Protein AF-A0A925ZPW6-F1 (afdb_monomer_lite)

Radius of gyration: 19.4 Å; chains: 1; bounding box: 54×29×54 Å

Sequence (107 aa):
VAAFGFAVAVIALVRPLAFRFVFRKAIPNGVARLFMGWFGPRGLSSLLLALLAVQAAIPQAEYLLAIIGVVVLVSVVAHGITATPVSTWYGNVAEQPKRDRVLVSQE

Foldseek 3Di:
DVVVVVVLCCVLVVQLVVQCVPCVPVDVDNLVSSLVSLLDQDADVLLVVLVVCVVVVPPCSVVVNVVSNVSSVVSVVVSVVVVVVSVVVSVVVVCVVVVVVVVVVVD

pLDDT: mean 80.16, std 11.33, range [55.19, 97.62]

Structure (mmCIF, N/CA/C/O backbone):
data_AF-A0A925ZPW6-F1
#
_entry.id   AF-A0A925ZPW6-F1
#
loop_
_atom_site.group_PDB
_atom_site.id
_atom_site.type_symbol
_atom_site.label_atom_id
_atom_site.label_alt_id
_atom_site.label_comp_id
_atom_site.label_asym_id
_atom_site.label_entity_id
_atom_site.label_seq_id
_atom_site.pdbx_PDB_ins_code
_atom_site.Cartn_x
_atom_site.Cartn_y
_atom_site.Cartn_z
_atom_site.occupancy
_atom_site.B_iso_or_equiv
_atom_site.auth_seq_id
_atom_site.auth_comp_id
_atom_site.auth_asym_id
_atom_site.auth_atom_id
_atom_site.pdbx_PDB_model_num
ATOM 1 N N . VAL A 1 1 ? -3.313 0.293 -19.734 1.00 55.19 1 VAL A N 1
ATOM 2 C CA . VAL A 1 1 ? -4.198 0.791 -18.647 1.00 55.19 1 VAL A CA 1
ATOM 3 C C . VAL A 1 1 ? -4.976 -0.342 -17.968 1.00 55.19 1 VAL A C 1
ATOM 5 O O . VAL A 1 1 ? -4.817 -0.513 -16.768 1.00 55.19 1 VAL A O 1
ATOM 8 N N . ALA A 1 2 ? -5.720 -1.182 -18.703 1.00 55.47 2 ALA A N 1
ATOM 9 C CA . ALA A 1 2 ? -6.491 -2.298 -18.122 1.00 55.47 2 ALA A CA 1
ATOM 10 C C . ALA A 1 2 ? -5.648 -3.328 -17.331 1.00 55.47 2 ALA A C 1
ATOM 12 O O . ALA A 1 2 ? -6.024 -3.714 -16.228 1.00 55.47 2 ALA A O 1
ATOM 13 N N . ALA A 1 3 ? -4.468 -3.708 -17.838 1.00 55.88 3 ALA A N 1
ATOM 14 C CA . ALA A 1 3 ? -3.566 -4.646 -17.155 1.00 55.88 3 ALA A CA 1
ATOM 15 C C . ALA A 1 3 ? -3.014 -4.106 -15.820 1.00 55.88 3 ALA A C 1
ATOM 17 O O . ALA A 1 3 ? -2.856 -4.861 -14.864 1.00 55.88 3 ALA A O 1
ATOM 18 N N . PHE A 1 4 ? -2.781 -2.792 -15.728 1.00 60.66 4 PHE A N 1
ATOM 19 C CA . PHE A 1 4 ? -2.359 -2.133 -14.488 1.00 60.66 4 PHE A CA 1
ATOM 20 C C . PHE A 1 4 ? -3.479 -2.144 -13.444 1.00 60.66 4 PHE A C 1
ATOM 22 O O . PHE A 1 4 ? -3.234 -2.485 -12.291 1.00 60.66 4 PHE A O 1
ATOM 29 N N . GLY A 1 5 ? -4.715 -1.843 -13.856 1.00 67.56 5 GLY A N 1
ATOM 30 C CA . GLY A 1 5 ? -5.884 -1.930 -12.977 1.00 67.56 5 GLY A CA 1
ATOM 31 C C . GLY A 1 5 ? -6.108 -3.348 -12.450 1.00 67.56 5 GLY A C 1
ATOM 32 O O . GLY A 1 5 ? -6.335 -3.531 -11.257 1.00 67.56 5 GLY A O 1
ATOM 33 N N . PHE A 1 6 ? -5.953 -4.359 -13.311 1.00 64.62 6 PHE A N 1
ATOM 34 C CA . PHE A 1 6 ? -6.040 -5.764 -12.917 1.00 64.62 6 PHE A CA 1
ATOM 35 C C . PHE A 1 6 ? -4.931 -6.168 -11.937 1.00 64.62 6 PHE A C 1
ATOM 37 O O . PHE A 1 6 ? -5.222 -6.775 -10.912 1.00 64.62 6 PHE A O 1
ATOM 44 N N . ALA A 1 7 ? -3.675 -5.789 -12.193 1.00 59.94 7 ALA A N 1
ATOM 45 C CA . ALA A 1 7 ? -2.559 -6.092 -11.297 1.00 59.94 7 ALA A CA 1
ATOM 46 C C . ALA A 1 7 ? -2.738 -5.445 -9.913 1.00 59.94 7 ALA A C 1
ATOM 48 O O . ALA A 1 7 ? -2.555 -6.110 -8.894 1.00 59.94 7 ALA A O 1
ATOM 49 N N . VAL A 1 8 ? -3.162 -4.178 -9.864 1.00 66.38 8 VAL A N 1
ATOM 50 C CA . VAL A 1 8 ? -3.469 -3.475 -8.608 1.00 66.38 8 VAL A CA 1
ATOM 51 C C . VAL A 1 8 ? -4.621 -4.160 -7.874 1.00 66.38 8 VAL A C 1
ATOM 53 O O . VAL A 1 8 ? -4.506 -4.426 -6.678 1.00 66.38 8 VAL A O 1
ATOM 56 N N . ALA A 1 9 ? -5.694 -4.514 -8.585 1.00 65.25 9 ALA A N 1
ATOM 57 C CA . ALA A 1 9 ? -6.841 -5.206 -8.007 1.00 65.25 9 ALA A CA 1
ATOM 58 C C . ALA A 1 9 ? -6.458 -6.584 -7.451 1.00 65.25 9 ALA A C 1
ATOM 60 O O . ALA A 1 9 ? -6.797 -6.896 -6.314 1.00 65.25 9 ALA A O 1
ATOM 61 N N . VAL A 1 10 ? -5.700 -7.389 -8.198 1.00 62.69 10 VAL A N 1
ATOM 62 C CA . VAL A 1 10 ? -5.218 -8.704 -7.751 1.00 62.69 10 VAL A CA 1
ATOM 63 C C . VAL A 1 10 ? -4.317 -8.552 -6.528 1.00 62.69 10 VAL A C 1
ATOM 65 O O . VAL A 1 10 ? -4.524 -9.233 -5.529 1.00 62.69 10 VAL A O 1
ATOM 68 N N . ILE A 1 11 ? -3.360 -7.625 -6.533 1.00 62.34 11 ILE A N 1
ATOM 69 C CA . ILE A 1 11 ? -2.441 -7.434 -5.400 1.00 62.34 11 ILE A CA 1
ATOM 70 C C . ILE A 1 11 ? -3.187 -6.955 -4.145 1.00 62.34 11 ILE A C 1
ATOM 72 O O . ILE A 1 11 ? -2.882 -7.433 -3.046 1.00 62.34 11 ILE A O 1
ATOM 76 N N . ALA A 1 12 ? -4.172 -6.066 -4.310 1.00 64.50 12 ALA A N 1
ATOM 77 C CA . ALA A 1 12 ? -5.005 -5.548 -3.229 1.00 64.50 12 ALA A CA 1
ATOM 78 C C . ALA A 1 12 ? -6.019 -6.581 -2.705 1.00 64.50 12 ALA A C 1
ATOM 80 O O . ALA A 1 12 ? -6.293 -6.601 -1.508 1.00 64.50 12 ALA A O 1
ATOM 81 N N . LEU A 1 13 ? -6.547 -7.467 -3.559 1.00 64.94 13 LEU A N 1
ATOM 82 C CA . LEU A 1 13 ? -7.570 -8.456 -3.190 1.00 64.94 13 LEU A CA 1
ATOM 83 C C . LEU A 1 13 ? -6.988 -9.784 -2.701 1.00 64.94 13 LEU A C 1
ATOM 85 O O . LEU A 1 13 ? -7.566 -10.409 -1.810 1.00 64.94 13 LEU A O 1
ATOM 89 N N . VAL A 1 14 ? -5.836 -10.215 -3.223 1.00 67.56 14 VAL A N 1
ATOM 90 C CA . VAL A 1 14 ? -5.229 -11.513 -2.882 1.00 67.56 14 VAL A CA 1
ATOM 91 C C . VAL A 1 14 ? -4.917 -11.605 -1.393 1.00 67.56 14 VAL A C 1
ATOM 93 O O . VAL A 1 14 ? -5.162 -12.643 -0.788 1.00 67.56 14 VAL A O 1
ATOM 96 N N . ARG A 1 15 ? -4.408 -10.535 -0.768 1.00 67.94 15 ARG A N 1
ATOM 97 C CA . ARG A 1 15 ? -4.024 -10.567 0.652 1.00 67.94 15 ARG A CA 1
ATOM 98 C C . ARG A 1 15 ? -5.226 -10.672 1.605 1.00 67.94 15 ARG A C 1
ATOM 100 O O . ARG A 1 15 ? -5.203 -11.590 2.423 1.00 67.94 15 ARG A O 1
ATOM 107 N N . PRO A 1 16 ? -6.276 -9.829 1.527 1.00 64.19 16 PRO A N 1
ATOM 108 C CA . PRO A 1 16 ? -7.450 -9.980 2.386 1.00 64.19 16 PRO A CA 1
ATOM 109 C C . PRO A 1 16 ? -8.197 -11.297 2.132 1.00 64.19 16 PRO A C 1
ATOM 111 O O . PRO A 1 16 ? -8.703 -11.886 3.088 1.00 64.19 16 PRO A O 1
ATOM 114 N N . LEU A 1 17 ? -8.217 -11.820 0.897 1.00 69.31 17 LEU A N 1
ATOM 115 C CA . LEU A 1 17 ? -8.760 -13.158 0.630 1.00 69.31 17 LEU A CA 1
ATOM 116 C C . LEU A 1 17 ? -7.904 -14.260 1.265 1.00 69.31 17 LEU A C 1
ATOM 118 O O . LEU A 1 17 ? -8.436 -15.090 2.001 1.00 69.31 17 LEU A O 1
ATOM 122 N N . ALA A 1 18 ? -6.588 -14.254 1.038 1.00 72.81 18 ALA A N 1
ATOM 123 C CA . ALA A 1 18 ? -5.676 -15.248 1.599 1.00 72.81 18 ALA A CA 1
ATOM 124 C C . ALA A 1 18 ? -5.723 -15.246 3.134 1.00 72.81 18 ALA A C 1
ATOM 126 O O . ALA A 1 18 ? -5.843 -16.305 3.744 1.00 72.81 18 ALA A O 1
ATOM 127 N N . PHE A 1 19 ? -5.742 -14.069 3.770 1.00 70.06 19 PHE A N 1
ATOM 128 C CA . PHE A 1 19 ? -5.893 -13.954 5.223 1.00 70.06 19 PHE A CA 1
ATOM 129 C C . PHE A 1 19 ? -7.241 -14.501 5.715 1.00 70.06 19 PHE A C 1
ATOM 131 O O . PHE A 1 19 ? -7.276 -15.209 6.724 1.00 70.06 19 PHE A O 1
ATOM 138 N N . ARG A 1 20 ? -8.349 -14.236 5.002 1.00 67.19 20 ARG A N 1
ATOM 139 C CA . ARG A 1 20 ? -9.673 -14.789 5.352 1.00 67.19 20 ARG A CA 1
ATOM 140 C C . ARG A 1 20 ? -9.705 -16.312 5.290 1.00 67.19 20 ARG A C 1
ATOM 142 O O . ARG A 1 20 ? -10.396 -16.915 6.109 1.00 67.19 20 ARG A O 1
ATOM 149 N N . PHE A 1 21 ? -8.992 -16.925 4.348 1.00 76.00 21 PHE A N 1
ATOM 150 C CA . PHE A 1 21 ? -8.936 -18.381 4.212 1.00 76.00 21 PHE A CA 1
ATOM 151 C C . PHE A 1 21 ? -7.960 -19.036 5.195 1.00 76.00 21 PHE A C 1
ATOM 153 O O . PHE A 1 21 ? -8.327 -20.017 5.836 1.00 76.00 21 PHE A O 1
ATOM 160 N N . VAL A 1 22 ? -6.759 -18.480 5.375 1.00 79.00 22 VAL A N 1
ATOM 161 C CA . VAL A 1 22 ? -5.718 -19.066 6.238 1.00 79.00 22 VAL A CA 1
ATOM 162 C C . VAL A 1 22 ? -6.074 -18.932 7.718 1.00 79.00 22 VAL A C 1
ATOM 164 O O . VAL A 1 22 ? -6.050 -19.913 8.458 1.00 79.00 22 VAL A O 1
ATOM 167 N N . PHE A 1 23 ? -6.500 -17.748 8.165 1.00 75.56 23 PHE A N 1
ATOM 168 C CA . PHE A 1 23 ? -6.807 -17.508 9.583 1.00 75.56 23 PHE A CA 1
ATOM 169 C C . PHE A 1 23 ? -8.231 -17.912 9.966 1.00 75.56 23 PHE A C 1
ATOM 171 O O . PHE A 1 23 ? -8.739 -17.543 11.029 1.00 75.56 23 PHE A O 1
ATOM 178 N N . ARG A 1 24 ? -8.901 -18.694 9.110 1.00 76.56 24 ARG A N 1
ATOM 179 C CA . ARG A 1 24 ? -10.325 -18.981 9.256 1.00 76.56 24 ARG A CA 1
ATOM 180 C C . ARG A 1 24 ? -10.652 -19.773 10.531 1.00 76.56 24 ARG A C 1
ATOM 182 O O . ARG A 1 24 ? -11.694 -19.548 11.141 1.00 76.56 24 ARG A O 1
ATOM 189 N N . LYS A 1 25 ? -9.729 -20.643 10.956 1.00 76.25 25 LYS A N 1
ATOM 190 C CA . LYS A 1 25 ? -9.800 -21.400 12.217 1.00 76.25 25 LYS A CA 1
ATOM 191 C C . LYS A 1 25 ? -9.224 -20.654 13.424 1.00 76.25 25 LYS A C 1
ATOM 193 O O . LYS A 1 25 ? -9.734 -20.822 14.521 1.00 76.25 25 LYS A O 1
ATOM 198 N N . ALA A 1 26 ? -8.180 -19.849 13.229 1.00 77.50 26 ALA A N 1
ATOM 199 C CA . ALA A 1 26 ? -7.454 -19.215 14.331 1.00 77.50 26 ALA A CA 1
ATOM 200 C C . ALA A 1 26 ? -8.180 -17.992 14.915 1.00 77.50 26 ALA A C 1
ATOM 202 O O . ALA A 1 26 ? -8.041 -17.700 16.096 1.00 77.50 26 ALA A O 1
ATOM 203 N N . ILE A 1 27 ? -8.946 -17.264 14.094 1.00 75.50 27 ILE A N 1
ATOM 204 C CA . ILE A 1 27 ? -9.558 -15.989 14.494 1.00 75.50 27 ILE A CA 1
ATOM 205 C C . ILE A 1 27 ? -11.039 -16.019 14.111 1.00 75.50 27 ILE A C 1
ATOM 207 O O . ILE A 1 27 ? -11.356 -15.710 12.965 1.00 75.50 27 ILE A O 1
ATOM 211 N N . PRO A 1 28 ? -11.963 -16.397 15.015 1.00 72.31 28 PRO A N 1
ATOM 212 C CA . PRO A 1 28 ? -13.381 -16.583 14.687 1.00 72.31 28 PRO A CA 1
ATOM 213 C C . PRO A 1 28 ? -14.062 -15.301 14.194 1.00 72.31 28 PRO A C 1
ATOM 215 O O . PRO A 1 28 ? -14.912 -15.348 13.301 1.00 72.31 28 PRO A O 1
ATOM 218 N N . ASN A 1 29 ? -13.644 -14.147 14.725 1.00 81.31 29 ASN A N 1
ATOM 219 C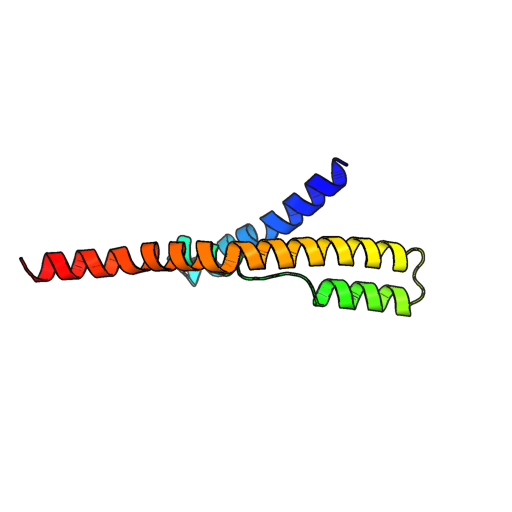 CA . ASN A 1 29 ? -14.192 -12.845 14.369 1.00 81.31 29 ASN A CA 1
ATOM 220 C C . ASN A 1 29 ? -13.768 -12.440 12.940 1.00 81.31 29 ASN A C 1
ATOM 222 O O . ASN A 1 29 ? -12.603 -12.147 12.659 1.00 81.31 29 ASN A O 1
ATOM 226 N N . GLY A 1 30 ? -14.739 -12.420 12.021 1.00 79.00 30 GLY A N 1
ATOM 227 C CA . GLY A 1 30 ? -14.536 -12.028 10.625 1.00 79.00 30 GLY A CA 1
ATOM 228 C C . GLY A 1 30 ? -14.053 -10.588 10.445 1.00 79.00 30 GLY A C 1
ATOM 229 O O . GLY A 1 30 ? -13.237 -10.345 9.557 1.00 79.00 30 GLY A O 1
ATOM 230 N N . VAL A 1 31 ? -14.497 -9.671 11.306 1.00 81.50 31 VAL A N 1
ATOM 231 C CA . VAL A 1 31 ? -14.098 -8.259 11.281 1.00 81.50 31 VAL A CA 1
ATOM 232 C C . VAL A 1 31 ? -12.639 -8.118 11.713 1.00 81.50 31 VAL A C 1
ATOM 234 O O . VAL A 1 31 ? -11.857 -7.484 11.010 1.00 81.50 31 VAL A O 1
ATOM 237 N N . ALA A 1 32 ? -12.236 -8.800 12.789 1.00 82.06 32 ALA A N 1
ATOM 238 C CA . ALA A 1 32 ? -10.845 -8.820 13.251 1.00 82.06 32 ALA A CA 1
ATOM 239 C C . ALA A 1 32 ? -9.890 -9.384 12.188 1.00 82.06 32 ALA A C 1
ATOM 241 O O . ALA A 1 32 ? -8.825 -8.819 11.938 1.00 82.06 32 ALA A O 1
ATOM 242 N N . ARG A 1 33 ? -10.284 -10.467 11.501 1.00 83.81 33 ARG A N 1
ATOM 243 C CA . ARG A 1 33 ? -9.506 -11.007 10.370 1.00 83.81 33 ARG A CA 1
ATOM 244 C C . ARG A 1 33 ? -9.342 -10.007 9.236 1.00 83.81 33 ARG A C 1
ATOM 246 O O . ARG A 1 33 ? -8.258 -9.920 8.668 1.00 83.81 33 ARG A O 1
ATOM 253 N N . LEU A 1 34 ? -10.411 -9.299 8.875 1.00 78.94 34 LEU A N 1
ATOM 254 C CA . LEU A 1 34 ? -10.368 -8.325 7.789 1.00 78.94 34 LEU A CA 1
ATOM 255 C C . LEU A 1 34 ? -9.487 -7.129 8.165 1.00 78.94 34 LEU A C 1
ATOM 257 O O . LEU A 1 34 ? -8.659 -6.717 7.359 1.00 78.94 34 LEU A O 1
ATOM 261 N N . PHE A 1 35 ? -9.606 -6.652 9.405 1.00 81.69 35 PHE A N 1
ATOM 262 C CA . PHE A 1 35 ? -8.767 -5.599 9.968 1.00 81.69 35 PHE A CA 1
ATOM 263 C C . PHE A 1 35 ? -7.276 -5.977 9.929 1.00 81.69 35 PHE A C 1
ATOM 265 O O . PHE A 1 35 ? -6.466 -5.255 9.353 1.00 81.69 35 PHE A O 1
ATOM 272 N N . MET A 1 36 ? -6.908 -7.162 10.425 1.00 80.56 36 MET A N 1
ATOM 273 C CA . MET A 1 36 ? -5.524 -7.656 10.353 1.00 80.56 36 MET A CA 1
ATOM 274 C C . MET A 1 36 ? -5.027 -7.863 8.914 1.00 80.56 36 MET A C 1
ATOM 276 O O . MET A 1 36 ? -3.858 -7.616 8.615 1.00 80.56 36 MET A O 1
ATOM 280 N N . GLY A 1 37 ? -5.902 -8.307 8.007 1.00 78.06 37 GLY A N 1
ATOM 281 C CA . GLY A 1 37 ? -5.577 -8.450 6.587 1.00 78.06 37 GLY A CA 1
ATOM 282 C C . GLY A 1 37 ? -5.280 -7.110 5.904 1.00 78.06 37 GLY A C 1
ATOM 283 O O . GLY A 1 37 ? -4.393 -7.063 5.046 1.00 78.06 37 GLY A O 1
ATOM 284 N N . TRP A 1 38 ? -5.987 -6.052 6.320 1.00 79.06 38 TRP A N 1
ATOM 285 C CA . TRP A 1 38 ? -5.846 -4.674 5.842 1.00 79.06 38 TRP A CA 1
ATOM 286 C C . TRP A 1 38 ? -4.560 -4.002 6.342 1.00 79.06 38 TRP A C 1
ATOM 288 O O . TRP A 1 38 ? -3.877 -3.358 5.564 1.00 79.06 38 TRP A O 1
ATOM 298 N N . PHE A 1 39 ? -4.142 -4.207 7.596 1.00 75.38 39 PHE A N 1
ATOM 299 C CA . PHE A 1 39 ? -2.964 -3.537 8.185 1.00 75.38 39 PHE A CA 1
ATOM 300 C C . PHE A 1 39 ? -1.594 -4.160 7.841 1.00 75.38 39 PHE A C 1
ATOM 302 O O . PHE A 1 39 ? -0.686 -4.213 8.667 1.00 75.38 39 PHE A O 1
ATOM 309 N N . GLY A 1 40 ? -1.395 -4.622 6.605 1.00 68.56 40 GLY A N 1
ATOM 310 C CA . GLY A 1 40 ? -0.102 -5.144 6.147 1.00 68.56 40 GLY A CA 1
ATOM 311 C C . GLY A 1 40 ? 0.423 -4.406 4.926 1.00 68.56 40 GLY A C 1
ATOM 312 O O . GLY A 1 40 ? 0.300 -4.950 3.823 1.00 68.56 40 GLY A O 1
ATOM 313 N N . PRO A 1 41 ? 1.014 -3.210 5.099 1.00 62.94 41 PRO A N 1
ATOM 314 C CA . PRO A 1 41 ? 1.545 -2.447 3.984 1.00 62.94 41 PRO A CA 1
ATOM 315 C C . PRO A 1 41 ? 2.633 -3.263 3.282 1.00 62.94 41 PRO A C 1
ATOM 317 O O . PRO A 1 41 ? 3.633 -3.668 3.879 1.00 62.94 41 PRO A O 1
ATOM 320 N N . ARG A 1 42 ? 2.433 -3.535 1.991 1.00 65.56 42 ARG A N 1
ATOM 321 C CA . ARG A 1 42 ? 3.508 -4.046 1.139 1.00 65.56 42 ARG A CA 1
ATOM 322 C C . ARG A 1 42 ? 4.445 -2.898 0.805 1.00 65.56 42 ARG A C 1
ATOM 324 O O . ARG A 1 42 ? 3.997 -1.778 0.580 1.00 65.56 42 ARG A O 1
ATOM 331 N N . GLY A 1 43 ? 5.735 -3.193 0.715 1.00 70.50 43 GLY A N 1
ATOM 332 C CA . GLY A 1 43 ? 6.655 -2.204 0.177 1.00 70.50 43 GLY A CA 1
ATOM 333 C C . GLY A 1 43 ? 8.086 -2.666 0.112 1.00 70.50 43 GLY A C 1
ATOM 334 O O . GLY A 1 43 ? 8.660 -2.807 -0.963 1.00 70.50 43 GLY A O 1
ATOM 335 N N . LEU A 1 44 ? 8.642 -2.952 1.283 1.00 82.69 44 LEU A N 1
ATOM 336 C CA . LEU A 1 44 ? 10.087 -3.050 1.415 1.00 82.69 44 LEU A CA 1
ATOM 337 C C . LEU A 1 44 ? 10.651 -4.299 0.723 1.00 82.69 44 LEU A C 1
ATOM 339 O O . LEU A 1 44 ? 11.593 -4.192 -0.048 1.00 82.69 44 LEU A O 1
ATOM 343 N N . SER A 1 45 ? 10.022 -5.467 0.891 1.00 88.06 45 SER A N 1
ATOM 344 C CA . SER A 1 45 ? 10.484 -6.705 0.238 1.00 88.06 45 SER A CA 1
ATOM 345 C C . SER A 1 45 ? 10.461 -6.619 -1.293 1.00 88.06 45 SER A C 1
ATOM 347 O O . SER A 1 45 ? 11.418 -7.033 -1.940 1.00 88.06 45 SER A O 1
ATOM 349 N N . SER A 1 46 ? 9.411 -6.043 -1.883 1.00 86.81 46 SER A N 1
ATOM 350 C CA . SER A 1 46 ? 9.317 -5.899 -3.340 1.00 86.81 46 SER A CA 1
ATOM 351 C C . SER A 1 46 ? 10.352 -4.914 -3.886 1.00 86.81 46 SER A C 1
ATOM 353 O O . SER A 1 46 ? 10.941 -5.187 -4.926 1.00 86.81 46 SER A O 1
ATOM 355 N N . LEU A 1 47 ? 10.624 -3.819 -3.165 1.00 91.56 47 LEU A N 1
ATOM 356 C CA . LEU A 1 47 ? 11.707 -2.891 -3.503 1.00 91.56 47 LEU A CA 1
ATOM 357 C C . LEU A 1 47 ? 13.080 -3.558 -3.415 1.00 91.56 47 LEU A C 1
ATOM 359 O O . LEU A 1 47 ? 13.879 -3.401 -4.328 1.00 91.56 47 LEU A O 1
ATOM 363 N N . LEU A 1 48 ? 13.341 -4.337 -2.361 1.00 94.75 48 LEU A N 1
ATOM 364 C CA . LEU A 1 48 ? 14.607 -5.057 -2.206 1.00 94.75 48 LEU A CA 1
ATOM 365 C C . LEU A 1 48 ? 14.830 -6.082 -3.323 1.00 94.75 48 LEU A C 1
ATOM 367 O O . LEU A 1 48 ? 15.935 -6.179 -3.842 1.00 94.75 48 LEU A O 1
ATOM 371 N N . LEU A 1 49 ? 13.793 -6.822 -3.722 1.00 93.69 49 LEU A N 1
ATOM 372 C CA . LEU A 1 49 ? 13.886 -7.777 -4.831 1.00 93.69 49 LEU A CA 1
ATOM 373 C C . LEU A 1 49 ? 14.113 -7.073 -6.175 1.00 93.69 49 LEU A C 1
ATOM 375 O O . LEU A 1 49 ? 14.890 -7.550 -6.997 1.00 93.69 49 LEU A O 1
ATOM 379 N N . ALA A 1 50 ? 13.469 -5.926 -6.391 1.00 93.31 50 ALA A N 1
ATOM 380 C CA . ALA A 1 50 ? 13.690 -5.112 -7.581 1.00 93.31 50 ALA A CA 1
ATOM 381 C C . ALA A 1 50 ? 15.109 -4.530 -7.619 1.00 93.31 50 ALA A C 1
ATOM 383 O O . ALA A 1 50 ? 15.772 -4.590 -8.650 1.00 93.31 50 ALA A O 1
ATOM 384 N N . LEU A 1 51 ? 15.601 -4.039 -6.478 1.00 96.31 51 LEU A N 1
ATOM 385 C CA . LEU A 1 51 ? 16.984 -3.594 -6.315 1.00 96.31 51 LEU A CA 1
ATOM 386 C C . LEU A 1 51 ? 17.966 -4.736 -6.577 1.00 96.31 51 LEU A C 1
ATOM 388 O O . LEU A 1 51 ? 18.951 -4.534 -7.275 1.00 96.31 51 LEU A O 1
ATOM 392 N N . LEU A 1 52 ? 17.684 -5.947 -6.092 1.00 97.44 52 LEU A N 1
ATOM 393 C CA . LEU A 1 52 ? 18.507 -7.122 -6.377 1.00 97.44 52 LEU A CA 1
ATOM 394 C C . LEU A 1 52 ? 18.577 -7.420 -7.885 1.00 97.44 52 LEU A C 1
ATOM 396 O O . LEU A 1 52 ? 19.646 -7.750 -8.389 1.00 97.44 52 LEU A O 1
ATOM 400 N N . ALA A 1 53 ? 17.471 -7.259 -8.618 1.00 96.62 53 ALA A N 1
ATOM 401 C CA . ALA A 1 53 ? 17.454 -7.423 -10.073 1.00 96.62 53 ALA A CA 1
ATOM 402 C C . ALA A 1 53 ? 18.276 -6.343 -10.801 1.00 96.62 53 ALA A C 1
ATOM 404 O O . ALA A 1 53 ? 18.967 -6.658 -11.769 1.00 96.62 53 ALA A O 1
ATOM 405 N N . VAL A 1 54 ? 18.243 -5.094 -10.317 1.00 97.31 54 VAL A N 1
ATOM 406 C CA . VAL A 1 54 ? 19.107 -4.010 -10.821 1.00 97.31 54 VAL A CA 1
ATOM 407 C C . VAL A 1 54 ? 20.578 -4.346 -10.577 1.00 97.31 54 VAL A C 1
ATOM 409 O O . VAL A 1 54 ? 21.382 -4.277 -11.502 1.00 97.31 54 VAL A O 1
ATOM 412 N N . GLN A 1 55 ? 20.919 -4.801 -9.369 1.00 97.62 55 GLN A N 1
ATOM 413 C CA . GLN A 1 55 ? 22.281 -5.215 -9.010 1.00 97.62 55 GLN A CA 1
ATOM 414 C C . GLN A 1 55 ? 22.783 -6.397 -9.854 1.00 97.62 55 GLN A C 1
ATOM 416 O O . GLN A 1 55 ? 23.976 -6.497 -10.124 1.00 97.62 55 GLN A O 1
ATOM 421 N N . ALA A 1 56 ? 21.885 -7.281 -10.292 1.00 97.56 56 ALA A N 1
ATOM 422 C CA . ALA A 1 56 ? 22.192 -8.397 -11.183 1.00 97.56 56 ALA A CA 1
ATOM 423 C C . ALA A 1 56 ? 22.255 -8.004 -12.675 1.00 97.56 56 ALA A C 1
ATOM 425 O O . ALA A 1 56 ? 22.362 -8.887 -13.525 1.00 97.56 56 ALA A O 1
ATOM 426 N N . ALA A 1 57 ? 22.172 -6.707 -13.002 1.00 96.38 57 ALA A N 1
ATOM 427 C CA . ALA A 1 57 ? 22.186 -6.172 -14.366 1.00 96.38 57 ALA A CA 1
ATOM 428 C C . ALA A 1 57 ? 21.135 -6.815 -15.292 1.00 96.38 57 ALA A C 1
ATOM 430 O O . ALA A 1 57 ? 21.350 -6.975 -16.497 1.00 96.38 57 ALA A O 1
ATOM 431 N N . ILE A 1 58 ? 19.979 -7.189 -14.731 1.00 96.94 58 ILE A N 1
ATOM 432 C CA . ILE A 1 58 ? 18.878 -7.747 -15.513 1.00 96.94 58 ILE A CA 1
ATOM 433 C C . ILE A 1 58 ? 18.350 -6.657 -16.462 1.00 96.94 58 ILE A C 1
ATOM 435 O O . ILE A 1 58 ? 18.090 -5.531 -16.018 1.00 96.94 58 ILE A O 1
ATOM 439 N N . PRO A 1 59 ? 18.145 -6.966 -17.756 1.00 96.44 59 PRO A N 1
ATOM 440 C CA . PRO A 1 59 ? 17.555 -6.023 -18.695 1.00 96.44 59 PRO A CA 1
ATOM 441 C C . PRO A 1 59 ? 16.247 -5.422 -18.155 1.00 96.44 59 PRO A C 1
ATOM 443 O O . PRO A 1 59 ? 15.397 -6.126 -17.615 1.00 96.44 59 PRO A O 1
ATOM 446 N N . GLN A 1 60 ? 16.095 -4.100 -18.287 1.00 94.88 60 GLN A N 1
ATOM 447 C CA . GLN A 1 60 ? 14.909 -3.339 -17.861 1.00 94.88 60 GLN A CA 1
ATOM 448 C C . GLN A 1 60 ? 14.601 -3.356 -16.345 1.00 94.88 60 GLN A C 1
ATOM 450 O O . GLN A 1 60 ? 13.534 -2.891 -15.934 1.00 94.88 60 GLN A O 1
ATOM 455 N N . ALA A 1 61 ? 15.521 -3.811 -15.487 1.00 95.31 61 ALA A N 1
ATOM 456 C CA . ALA A 1 61 ? 15.296 -3.848 -14.040 1.00 95.31 61 ALA A CA 1
ATOM 457 C C . ALA A 1 61 ? 15.074 -2.463 -13.407 1.00 95.31 61 ALA A C 1
ATOM 459 O O . ALA A 1 61 ? 14.279 -2.341 -12.479 1.00 95.31 61 ALA A O 1
ATOM 460 N N . GLU A 1 62 ? 15.705 -1.406 -13.926 1.00 94.75 62 GLU A N 1
ATOM 461 C CA . GLU A 1 62 ? 15.483 -0.032 -13.445 1.00 94.75 62 GLU A CA 1
ATOM 462 C C . GLU A 1 62 ? 14.051 0.448 -13.712 1.00 94.75 62 GLU A C 1
ATOM 464 O O . GLU A 1 62 ? 13.421 1.070 -12.857 1.00 94.75 62 GLU A O 1
ATOM 469 N N . TYR A 1 63 ? 13.498 0.096 -14.876 1.00 92.69 63 TYR A N 1
ATOM 470 C CA . TYR A 1 63 ? 12.109 0.397 -15.217 1.00 92.69 63 TYR A CA 1
ATOM 471 C C . TYR A 1 63 ? 11.138 -0.361 -14.302 1.00 92.69 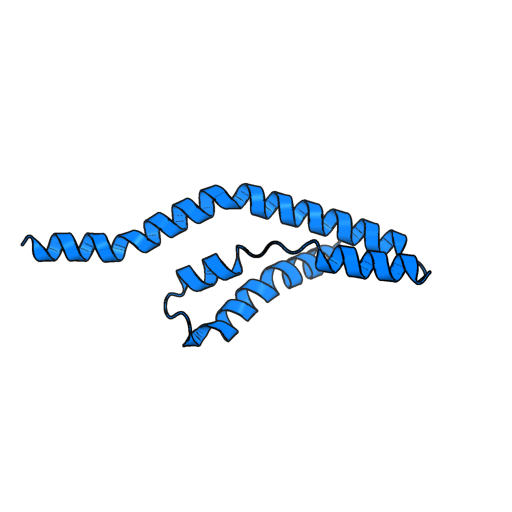63 TYR A C 1
ATOM 473 O O . TYR A 1 63 ? 10.164 0.207 -13.804 1.00 92.69 63 TYR A O 1
ATOM 481 N N . LEU A 1 64 ? 11.440 -1.632 -14.014 1.00 90.31 64 LEU A N 1
ATOM 482 C CA . LEU A 1 64 ? 10.684 -2.430 -13.053 1.00 90.31 64 LEU A CA 1
ATOM 483 C C . LEU A 1 64 ? 10.748 -1.825 -11.640 1.00 90.31 64 LEU A C 1
ATOM 485 O O . LEU A 1 64 ? 9.716 -1.711 -10.978 1.00 90.31 64 LEU A O 1
ATOM 489 N N . LEU A 1 65 ? 11.930 -1.391 -11.196 1.00 93.44 65 LEU A N 1
ATOM 490 C CA . LEU A 1 65 ? 12.126 -0.725 -9.909 1.00 93.44 65 LEU A CA 1
ATOM 491 C C . LEU A 1 65 ? 11.317 0.574 -9.816 1.00 93.44 65 LEU A C 1
ATOM 493 O O . LEU A 1 65 ? 10.678 0.805 -8.792 1.00 93.44 65 LEU A O 1
ATOM 497 N N . ALA A 1 66 ? 11.277 1.385 -10.877 1.00 92.06 66 ALA A N 1
ATOM 498 C CA . ALA A 1 66 ? 10.471 2.603 -10.920 1.00 92.06 66 ALA A CA 1
ATOM 499 C C . ALA A 1 66 ? 8.967 2.308 -10.767 1.00 92.06 66 ALA A C 1
ATOM 501 O O . ALA A 1 66 ? 8.288 2.945 -9.958 1.00 92.06 66 ALA A O 1
ATOM 502 N N . ILE A 1 67 ? 8.449 1.298 -11.479 1.00 88.56 67 ILE A N 1
ATOM 503 C CA . ILE A 1 67 ? 7.047 0.865 -11.349 1.00 88.56 67 ILE A CA 1
ATOM 504 C C . ILE A 1 67 ? 6.759 0.402 -9.920 1.00 88.56 67 ILE A C 1
ATOM 506 O O . ILE A 1 67 ? 5.774 0.828 -9.313 1.00 88.56 67 ILE A O 1
ATOM 510 N N . ILE A 1 68 ? 7.619 -0.459 -9.372 1.00 88.69 68 ILE A N 1
ATOM 511 C CA . ILE A 1 68 ? 7.476 -0.976 -8.009 1.00 88.69 68 ILE A CA 1
ATOM 512 C C . ILE A 1 68 ? 7.521 0.181 -7.008 1.00 88.69 68 ILE A C 1
ATOM 514 O O . ILE A 1 68 ? 6.674 0.232 -6.122 1.00 88.69 68 ILE A O 1
ATOM 518 N N . GLY A 1 69 ? 8.419 1.151 -7.185 1.00 89.62 69 GLY A N 1
ATOM 519 C CA . GLY A 1 69 ? 8.495 2.367 -6.376 1.00 89.62 69 GLY A CA 1
ATOM 520 C C . GLY A 1 69 ? 7.175 3.128 -6.317 1.00 89.62 69 GLY A C 1
ATOM 521 O O . GLY A 1 69 ? 6.677 3.402 -5.225 1.00 89.62 69 GLY A O 1
ATOM 522 N N . VAL A 1 70 ? 6.558 3.399 -7.470 1.00 87.50 70 VAL A N 1
ATOM 523 C CA . VAL A 1 70 ? 5.257 4.086 -7.538 1.00 87.50 70 VAL A CA 1
ATOM 524 C C . VAL A 1 70 ? 4.157 3.267 -6.858 1.00 87.50 70 VAL A C 1
ATOM 526 O O . VAL A 1 70 ? 3.396 3.806 -6.055 1.00 87.50 70 VAL A O 1
ATOM 529 N N . VAL A 1 71 ? 4.084 1.960 -7.129 1.00 83.81 71 VAL A N 1
ATOM 530 C CA . VAL A 1 71 ? 3.083 1.069 -6.516 1.00 83.81 71 VAL A CA 1
ATOM 531 C C . VAL A 1 71 ? 3.221 1.047 -4.994 1.00 83.81 71 VAL A C 1
ATOM 533 O O . VAL A 1 71 ? 2.222 1.128 -4.275 1.00 83.81 71 VAL A O 1
ATOM 536 N N . VAL A 1 72 ? 4.453 0.961 -4.493 1.00 85.75 72 VAL A N 1
ATOM 537 C CA . VAL A 1 72 ? 4.740 0.952 -3.057 1.00 85.75 72 VAL A CA 1
ATOM 538 C C . VAL A 1 72 ? 4.391 2.292 -2.421 1.00 85.75 72 VAL A C 1
ATOM 540 O O . VAL A 1 72 ? 3.729 2.300 -1.386 1.00 85.75 72 VAL A O 1
ATOM 543 N N . LEU A 1 73 ? 4.754 3.411 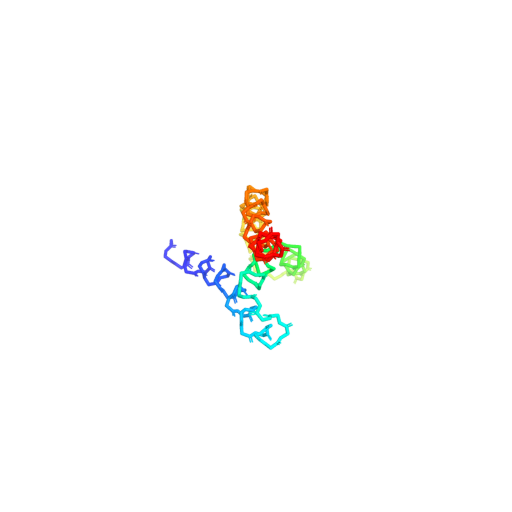-3.051 1.00 85.88 73 LEU A N 1
ATOM 544 C CA . LEU A 1 73 ? 4.417 4.745 -2.559 1.00 85.88 73 LEU A CA 1
ATOM 545 C C . LEU A 1 73 ? 2.899 4.925 -2.426 1.00 85.88 73 LEU A C 1
ATOM 547 O O . LEU A 1 73 ? 2.413 5.290 -1.356 1.00 85.88 73 LEU A O 1
ATOM 551 N N . VAL A 1 74 ? 2.141 4.595 -3.477 1.00 84.69 74 VAL A N 1
ATOM 552 C CA . VAL A 1 74 ? 0.671 4.664 -3.464 1.00 84.69 74 VAL A CA 1
ATOM 553 C C . VAL A 1 74 ? 0.088 3.759 -2.378 1.00 84.69 74 VAL A C 1
ATOM 555 O O . VAL A 1 74 ? -0.801 4.178 -1.639 1.00 84.69 74 VAL A O 1
ATOM 558 N N . SER A 1 75 ? 0.608 2.537 -2.232 1.00 81.19 75 SER A N 1
ATOM 559 C CA . SER A 1 75 ? 0.168 1.593 -1.200 1.00 81.19 75 SER A CA 1
ATOM 560 C C . SER A 1 75 ? 0.395 2.131 0.215 1.00 81.19 75 SER A C 1
ATOM 562 O O . SER A 1 75 ? -0.511 2.049 1.047 1.00 81.19 75 SER A O 1
ATOM 564 N N . VAL A 1 76 ? 1.580 2.683 0.496 1.00 84.81 76 VAL A N 1
ATOM 565 C CA . VAL A 1 76 ? 1.933 3.247 1.809 1.00 84.81 76 VAL A CA 1
ATOM 566 C C . VAL A 1 76 ? 1.057 4.452 2.130 1.00 84.81 76 VAL A C 1
ATOM 568 O O . VAL A 1 76 ? 0.506 4.515 3.226 1.00 84.81 76 VAL A O 1
ATOM 571 N N . VAL A 1 77 ? 0.864 5.365 1.175 1.00 87.94 77 VAL A N 1
ATOM 572 C CA . VAL A 1 77 ? -0.006 6.536 1.356 1.00 87.94 77 VAL A CA 1
ATOM 573 C C . VAL A 1 77 ? -1.452 6.109 1.612 1.00 87.94 77 VAL A C 1
ATOM 575 O O . VAL A 1 77 ? -2.061 6.572 2.574 1.00 87.94 77 VAL A O 1
ATOM 578 N N . ALA A 1 78 ? -1.996 5.180 0.820 1.00 84.94 78 ALA A N 1
ATOM 579 C CA . ALA A 1 78 ? -3.357 4.680 1.010 1.00 84.94 78 ALA A CA 1
ATOM 580 C C . ALA A 1 78 ? -3.547 3.992 2.377 1.00 84.94 78 ALA A C 1
ATOM 582 O O . ALA A 1 78 ? -4.549 4.226 3.056 1.00 84.94 78 ALA A O 1
ATOM 5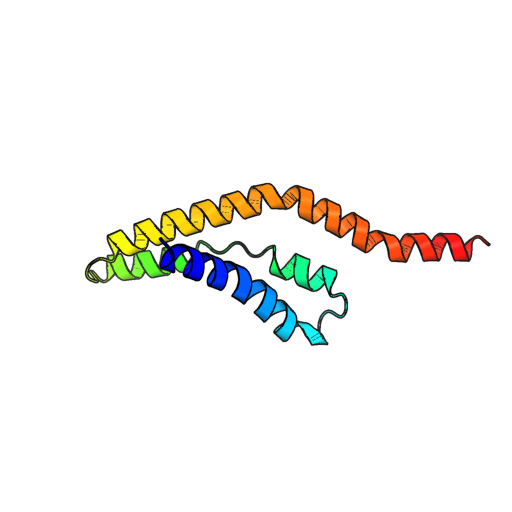83 N N . HIS A 1 79 ? -2.579 3.185 2.825 1.00 83.06 79 HIS A N 1
ATOM 584 C CA . HIS A 1 79 ? -2.621 2.580 4.162 1.00 83.06 79 HIS A CA 1
ATOM 585 C C . HIS A 1 79 ? -2.479 3.624 5.270 1.00 83.06 79 HIS A C 1
ATOM 587 O O . HIS A 1 79 ? -3.193 3.542 6.262 1.00 83.06 79 HIS A O 1
ATOM 593 N N . GLY A 1 80 ? -1.607 4.620 5.099 1.00 86.88 80 GLY A N 1
ATOM 594 C CA . GLY A 1 80 ? -1.429 5.706 6.062 1.00 86.88 80 GLY A CA 1
ATOM 595 C C . GLY A 1 80 ? -2.706 6.523 6.250 1.00 86.88 80 GLY A C 1
ATOM 596 O O . GLY A 1 80 ? -3.144 6.722 7.379 1.00 86.88 80 GLY A O 1
ATOM 597 N N . ILE A 1 81 ? -3.359 6.914 5.150 1.00 92.19 81 ILE A N 1
ATOM 598 C CA . ILE A 1 81 ? -4.637 7.644 5.184 1.00 92.19 81 ILE A CA 1
ATOM 599 C C . ILE A 1 81 ? -5.734 6.801 5.845 1.00 9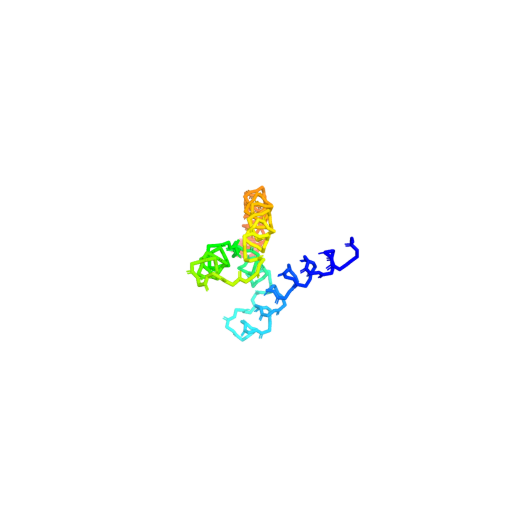2.19 81 ILE A C 1
ATOM 601 O O . ILE A 1 81 ? -6.538 7.320 6.617 1.00 92.19 81 ILE A O 1
ATOM 605 N N . THR A 1 82 ? -5.774 5.495 5.568 1.00 87.19 82 THR A N 1
ATOM 606 C CA . THR A 1 82 ? -6.804 4.606 6.127 1.00 87.19 82 THR A CA 1
ATOM 607 C C . THR A 1 82 ? -6.495 4.110 7.540 1.00 87.19 82 THR A C 1
ATOM 609 O O . THR A 1 82 ? -7.387 3.565 8.187 1.00 87.19 82 THR A O 1
ATOM 612 N N . ALA A 1 83 ? -5.291 4.347 8.068 1.00 87.00 83 ALA A N 1
ATOM 613 C CA . ALA A 1 83 ? -4.863 3.817 9.358 1.00 87.00 83 ALA A CA 1
ATOM 614 C C . ALA A 1 83 ? -5.755 4.289 10.517 1.00 87.00 83 ALA A C 1
ATOM 616 O O . ALA A 1 83 ? -6.342 3.474 11.229 1.00 87.00 83 ALA A O 1
ATOM 617 N N . THR A 1 84 ? -5.905 5.601 10.691 1.00 89.75 84 THR A N 1
ATOM 618 C CA . THR A 1 84 ? -6.731 6.175 11.763 1.00 89.75 84 THR A CA 1
ATOM 619 C C . THR A 1 84 ? -8.217 5.817 11.624 1.00 89.75 84 THR A C 1
ATOM 621 O O . THR A 1 84 ? -8.757 5.221 12.557 1.00 89.75 84 THR A O 1
ATOM 624 N N . PRO A 1 85 ? -8.900 6.089 10.489 1.00 91.56 85 PRO A N 1
ATOM 625 C CA . PRO A 1 85 ? -10.341 5.851 10.394 1.00 91.56 85 PRO A CA 1
ATOM 626 C C . PRO A 1 85 ? -10.713 4.367 10.514 1.00 91.56 85 PRO A C 1
ATOM 628 O O . PRO A 1 85 ? -11.699 4.038 11.173 1.00 91.56 85 PRO A O 1
ATOM 631 N N . VAL A 1 86 ? -9.921 3.455 9.935 1.00 88.50 86 VAL A N 1
ATOM 632 C CA . VAL A 1 86 ? -10.205 2.012 10.013 1.00 88.50 86 VAL A CA 1
AT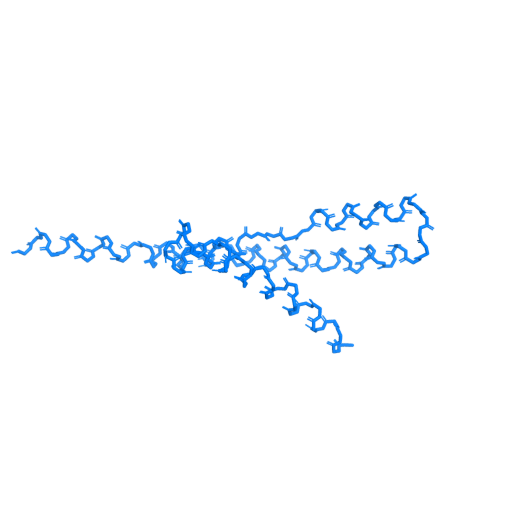OM 633 C C . VAL A 1 86 ? -9.950 1.477 11.425 1.00 88.50 86 VAL A C 1
ATOM 635 O O . VAL A 1 86 ? -10.704 0.621 11.888 1.00 88.50 86 VAL A O 1
ATOM 638 N N . SER A 1 87 ? -8.948 2.002 12.138 1.00 88.50 87 SER A N 1
ATOM 639 C CA . SER A 1 87 ? -8.688 1.640 13.541 1.00 88.50 87 SER A CA 1
ATOM 640 C C . SER A 1 87 ? -9.817 2.081 14.466 1.00 88.50 87 SER A C 1
ATOM 642 O O . SER A 1 87 ? -10.291 1.279 15.269 1.00 88.50 87 SER A O 1
ATOM 644 N N . THR A 1 88 ? -10.303 3.317 14.320 1.00 90.31 88 THR A N 1
ATOM 645 C CA . THR A 1 88 ? -11.440 3.820 15.106 1.00 90.31 88 THR A CA 1
ATOM 646 C C . THR A 1 88 ? -12.715 3.029 14.817 1.00 90.31 88 THR A C 1
ATOM 648 O O . THR A 1 88 ? -13.419 2.631 15.743 1.00 90.31 88 THR A O 1
ATOM 651 N N . TRP A 1 89 ? -12.997 2.740 13.543 1.00 89.69 89 TRP A N 1
ATOM 652 C CA . TRP A 1 89 ? -14.137 1.906 13.164 1.00 89.69 89 TRP A CA 1
ATOM 653 C C . TRP A 1 89 ? -14.056 0.503 13.781 1.00 89.69 89 TRP A C 1
ATOM 655 O O . TRP A 1 89 ? -15.034 0.029 14.359 1.00 89.69 89 TRP A O 1
ATOM 665 N N . TYR A 1 90 ? -12.889 -0.146 13.707 1.00 87.94 90 TYR A N 1
ATOM 666 C CA . TYR A 1 90 ? -12.690 -1.469 14.293 1.00 87.94 90 TYR A CA 1
ATOM 667 C C . TYR A 1 90 ? -12.861 -1.464 15.815 1.00 87.94 90 TYR A C 1
ATOM 669 O O . TYR A 1 90 ? -13.521 -2.358 16.342 1.00 87.94 90 TYR A O 1
ATOM 677 N N . GLY A 1 91 ? -12.324 -0.452 16.508 1.00 87.12 91 GLY A N 1
ATOM 678 C CA . GLY A 1 91 ? -12.504 -0.277 17.952 1.00 87.12 91 GLY A CA 1
ATOM 679 C C . GLY A 1 91 ? -13.981 -0.222 18.342 1.00 87.12 91 GLY A C 1
ATOM 680 O O . GLY A 1 91 ? -14.429 -1.017 19.164 1.00 87.12 91 GLY A O 1
ATOM 681 N N . ASN A 1 92 ? -14.766 0.610 17.654 1.00 88.12 92 ASN A N 1
ATOM 682 C CA . ASN A 1 92 ? -16.204 0.735 17.907 1.00 88.12 92 ASN A CA 1
ATOM 683 C C . ASN A 1 92 ? -16.956 -0.591 17.701 1.00 88.12 92 ASN A C 1
ATOM 685 O O . ASN A 1 92 ? -17.803 -0.954 18.514 1.00 88.12 92 ASN A O 1
ATOM 689 N N . VAL A 1 93 ? -16.647 -1.337 16.633 1.00 85.25 93 VAL A N 1
ATOM 690 C CA . VAL A 1 93 ? -17.277 -2.644 16.363 1.00 85.25 93 VAL A CA 1
ATOM 691 C C . VAL A 1 93 ? -16.845 -3.701 17.385 1.00 85.25 93 VAL A C 1
ATOM 693 O O . VAL A 1 93 ? -17.645 -4.551 17.772 1.00 85.25 93 VAL A O 1
ATOM 696 N N . ALA A 1 94 ? -15.593 -3.664 17.840 1.00 82.44 94 ALA A N 1
ATOM 697 C CA . ALA A 1 94 ? -15.074 -4.602 18.830 1.00 82.44 94 ALA A CA 1
ATOM 698 C C . ALA A 1 94 ? -15.623 -4.349 20.248 1.00 82.44 94 ALA A C 1
ATOM 700 O O . ALA A 1 94 ? -15.709 -5.292 21.035 1.00 82.44 94 ALA A O 1
ATOM 701 N N . GLU A 1 95 ? -16.012 -3.113 20.576 1.00 79.19 95 GLU A N 1
ATOM 702 C CA . GLU A 1 95 ? -16.537 -2.738 21.897 1.00 79.19 95 GLU A CA 1
ATOM 703 C C . GLU A 1 95 ? -18.036 -3.032 22.093 1.00 79.19 95 GLU A C 1
ATOM 705 O O . GLU A 1 95 ? -18.462 -3.278 23.226 1.00 79.19 95 GLU A O 1
ATOM 710 N N . GLN A 1 96 ? -18.836 -3.081 21.019 1.00 72.81 96 GLN A N 1
ATOM 711 C CA . GLN A 1 96 ? -20.288 -3.336 21.088 1.00 72.81 96 GLN A CA 1
ATOM 712 C C . GLN A 1 96 ? -20.676 -4.607 21.881 1.00 72.81 96 GLN A C 1
ATOM 714 O O . GLN A 1 96 ? -21.465 -4.490 22.818 1.00 72.81 96 GLN A O 1
ATOM 719 N N . PRO A 1 97 ? -20.067 -5.793 21.652 1.00 67.06 97 PRO A N 1
ATOM 720 C CA . PRO A 1 97 ? -20.437 -7.019 22.372 1.00 67.06 97 PRO A CA 1
ATOM 721 C C . PRO A 1 97 ? -20.159 -6.973 23.882 1.00 67.06 97 PRO A C 1
ATOM 723 O O . PRO A 1 97 ? -20.715 -7.768 24.645 1.00 67.06 97 PRO A O 1
ATOM 726 N N . LYS A 1 98 ? -19.252 -6.090 24.325 1.00 66.31 98 LYS A N 1
ATOM 727 C CA . LYS A 1 98 ? -18.946 -5.884 25.746 1.00 66.31 98 LYS A CA 1
ATOM 728 C C . LYS A 1 98 ? -19.973 -4.956 26.394 1.00 66.31 98 LYS A C 1
ATOM 730 O O . LYS A 1 98 ? -20.344 -5.187 27.540 1.00 66.31 98 LYS A O 1
ATOM 735 N N . ARG A 1 99 ? -20.444 -3.944 25.660 1.00 71.06 99 ARG A N 1
ATOM 736 C CA . ARG A 1 99 ? -21.424 -2.958 26.130 1.00 71.06 99 ARG A CA 1
ATOM 737 C C . ARG A 1 99 ? -22.792 -3.595 26.384 1.00 71.06 99 ARG A C 1
ATOM 739 O O . ARG A 1 99 ? -23.344 -3.409 27.463 1.00 71.06 99 ARG A O 1
ATOM 746 N N . ASP A 1 100 ? -23.261 -4.432 25.463 1.00 72.25 100 ASP A N 1
ATOM 747 C CA . ASP A 1 100 ? -24.566 -5.103 25.569 1.00 72.25 100 ASP A CA 1
ATOM 748 C C . ASP A 1 100 ? -24.635 -6.050 26.777 1.00 72.25 100 ASP A C 1
ATOM 750 O O . ASP A 1 100 ? -25.648 -6.143 27.463 1.00 72.25 100 ASP A O 1
ATOM 754 N N . ARG A 1 101 ? -23.518 -6.713 27.101 1.00 73.19 101 ARG A N 1
ATOM 755 C CA . ARG A 1 101 ? -23.431 -7.640 28.238 1.00 73.19 101 ARG A CA 1
ATOM 756 C C . ARG A 1 101 ? -23.466 -6.930 29.595 1.00 73.19 101 ARG A C 1
ATOM 758 O O . ARG A 1 101 ? -23.977 -7.493 30.555 1.00 73.19 101 ARG A O 1
ATOM 765 N N . VAL A 1 102 ? -22.921 -5.713 29.677 1.00 73.62 102 VAL A N 1
ATOM 766 C CA . VAL A 1 102 ? -22.976 -4.892 30.898 1.00 73.62 102 VAL A CA 1
ATOM 767 C C . VAL A 1 102 ? -24.401 -4.411 31.147 1.00 73.62 102 VAL A C 1
ATOM 769 O O . VAL A 1 102 ? -24.857 -4.485 32.282 1.00 73.62 102 VAL A O 1
ATOM 772 N N . LEU A 1 103 ? -25.116 -3.980 30.105 1.00 79.44 103 LEU A N 1
ATOM 773 C CA . LEU A 1 103 ? -26.502 -3.520 30.233 1.00 79.44 103 LEU A CA 1
ATOM 774 C C . LEU A 1 103 ? -27.431 -4.638 30.733 1.00 79.44 103 LEU A C 1
ATOM 776 O O . LEU A 1 103 ? -28.174 -4.409 31.673 1.00 79.44 103 LEU A O 1
ATOM 780 N N . VAL A 1 104 ? -27.292 -5.863 30.211 1.00 73.56 104 VAL A N 1
ATOM 781 C CA . VAL A 1 104 ? -28.074 -7.033 30.667 1.00 73.56 104 VAL A CA 1
ATOM 782 C C . VAL A 1 104 ? -27.752 -7.451 32.109 1.00 73.56 104 VAL A C 1
ATOM 784 O O . VAL A 1 104 ? -28.590 -8.032 32.778 1.00 73.56 104 VAL A O 1
ATOM 787 N N . SER A 1 105 ? -26.540 -7.188 32.613 1.00 76.31 105 SER A N 1
ATOM 788 C CA . SER A 1 105 ? -26.172 -7.531 34.002 1.00 76.31 105 SER A CA 1
ATOM 789 C C . SER A 1 105 ? -26.690 -6.549 35.059 1.00 76.31 105 SER A C 1
ATOM 791 O O . SER A 1 105 ? -26.524 -6.802 36.249 1.00 76.31 105 SER A O 1
ATOM 793 N N . GLN A 1 106 ? -27.224 -5.406 34.621 1.00 73.88 106 GLN A N 1
ATOM 794 C CA . GLN A 1 106 ? -27.731 -4.327 35.475 1.00 73.88 106 GLN A CA 1
ATOM 795 C C . GLN A 1 106 ? -29.271 -4.302 35.528 1.00 73.88 106 GLN A C 1
ATOM 797 O O . GLN A 1 106 ? -29.830 -3.431 36.193 1.00 73.88 106 GLN A O 1
ATOM 802 N N . GLU A 1 107 ? -29.933 -5.235 34.835 1.00 60.72 107 GLU A N 1
ATOM 803 C CA . GLU A 1 107 ? -31.379 -5.504 34.876 1.00 60.72 107 GLU A CA 1
ATOM 804 C C . GLU A 1 107 ? -31.661 -6.786 35.672 1.00 60.72 107 GLU A C 1
ATOM 806 O O . GLU A 1 107 ? -32.689 -6.814 36.385 1.00 60.72 107 GLU A O 1
#

Secondary structure (DSSP, 8-state):
-HHHHHHHHHHHHHHHHHHHHHTTTT---HHHHHHHHHS----HHHHHHHHHHHHTT-TTHHHHHHHHHHHHHHHHHHHHHHHHHHHHHHHHHHHHHHHHHHHHTT-